Protein AF-A0A8J2YPY8-F1 (afdb_monomer)

Solvent-accessible surface area (backbone atoms only — not comparable to full-atom values): 5918 Å² total; per-residue (Å²): 119,70,70,60,56,56,51,52,55,50,51,54,53,51,52,51,52,51,51,53,50,48,52,52,52,51,51,49,52,50,51,51,51,49,50,53,52,47,58,62,45,48,64,54,45,55,58,49,48,57,56,46,57,68,49,39,72,71,46,56,78,56,47,70,69,50,59,72,67,53,68,78,53,53,77,62,43,56,81,75,38,60,68,58,50,50,51,51,52,51,52,53,49,49,54,53,51,56,60,55,60,76,75,113

Structure (mmCIF, N/CA/C/O backbone):
data_AF-A0A8J2YPY8-F1
#
_entry.id   AF-A0A8J2YPY8-F1
#
loop_
_atom_site.group_PDB
_atom_site.id
_atom_site.type_symbol
_atom_site.label_atom_id
_atom_site.label_alt_id
_atom_site.label_comp_id
_atom_site.label_asym_id
_atom_site.label_entity_id
_atom_site.label_seq_id
_atom_site.pdbx_PDB_ins_code
_atom_site.Cartn_x
_atom_site.Cartn_y
_atom_site.Cartn_z
_atom_site.occupancy
_atom_site.B_iso_or_equiv
_atom_site.auth_seq_id
_atom_site.auth_comp_id
_atom_site.auth_asym_id
_atom_site.auth_atom_id
_atom_site.pdbx_PDB_model_num
ATOM 1 N N . MET A 1 1 ? -23.318 3.414 44.232 1.00 60.44 1 MET A N 1
ATOM 2 C CA . MET A 1 1 ? -22.045 3.564 43.484 1.00 60.44 1 MET A CA 1
ATOM 3 C C . MET A 1 1 ? -21.864 2.507 42.390 1.00 60.44 1 MET A C 1
ATOM 5 O O . MET A 1 1 ? -21.281 2.826 41.365 1.00 60.44 1 MET A O 1
ATOM 9 N N . SER A 1 2 ? -22.372 1.281 42.563 1.00 64.81 2 SER A N 1
ATOM 10 C CA . SER A 1 2 ? -22.249 0.186 41.582 1.00 64.81 2 SER A CA 1
ATOM 11 C C . SER A 1 2 ? -23.022 0.425 40.274 1.00 64.81 2 SER A C 1
ATOM 13 O O . SER A 1 2 ? -22.508 0.131 39.205 1.00 64.81 2 SER A O 1
ATOM 15 N N . ASP A 1 3 ? -24.203 1.043 40.357 1.00 68.62 3 ASP A N 1
ATOM 16 C CA . ASP A 1 3 ? -25.086 1.331 39.211 1.00 68.62 3 ASP A CA 1
ATOM 17 C C . ASP A 1 3 ? -24.456 2.276 38.167 1.00 68.62 3 ASP A C 1
ATOM 19 O O . ASP A 1 3 ? -24.647 2.122 36.965 1.00 68.62 3 ASP A O 1
ATOM 23 N N . VAL A 1 4 ? -23.650 3.240 38.628 1.00 73.88 4 VAL A N 1
ATOM 24 C CA . VAL A 1 4 ? -22.977 4.228 37.766 1.00 73.88 4 VAL 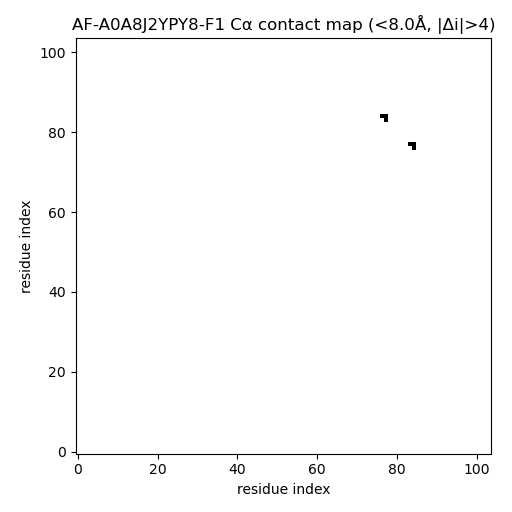A CA 1
ATOM 25 C C . VAL A 1 4 ? -21.868 3.568 36.942 1.00 73.88 4 VAL A C 1
ATOM 27 O O . VAL A 1 4 ? -21.782 3.797 35.741 1.00 73.88 4 VAL A O 1
ATOM 30 N N . LYS A 1 5 ? -21.082 2.669 37.551 1.00 75.44 5 LYS A N 1
ATOM 31 C CA . LYS A 1 5 ? -20.019 1.931 36.847 1.00 75.44 5 LYS A CA 1
ATOM 32 C C . LYS A 1 5 ? -20.565 1.004 35.763 1.00 75.44 5 LYS A C 1
ATOM 34 O O . LYS A 1 5 ? -19.952 0.869 34.709 1.00 75.44 5 LYS A O 1
ATOM 39 N N . THR A 1 6 ? -21.712 0.372 36.007 1.00 75.88 6 THR A N 1
ATOM 40 C CA . THR A 1 6 ? -22.356 -0.503 35.017 1.00 75.88 6 THR A CA 1
ATOM 41 C C . THR A 1 6 ? -22.869 0.289 33.813 1.00 75.88 6 THR A C 1
ATOM 43 O O . THR A 1 6 ? -22.738 -0.176 32.684 1.00 75.88 6 THR A O 1
ATOM 46 N N . LYS A 1 7 ? -23.392 1.502 34.032 1.00 77.69 7 LYS A N 1
ATOM 47 C CA . LYS A 1 7 ? -23.853 2.390 32.954 1.00 77.69 7 LYS A CA 1
ATOM 48 C C . LYS A 1 7 ? -22.705 2.937 32.106 1.00 77.69 7 LYS A C 1
ATOM 50 O O . LYS A 1 7 ? -22.818 2.932 30.886 1.00 77.69 7 LYS A O 1
ATOM 55 N N . GLU A 1 8 ? -21.588 3.330 32.718 1.00 80.25 8 GLU A N 1
ATOM 56 C CA . GLU A 1 8 ? -20.400 3.764 31.966 1.00 80.25 8 GLU A CA 1
ATOM 57 C C . GLU A 1 8 ? -19.795 2.628 31.132 1.00 80.25 8 GLU A C 1
ATOM 59 O O . GLU A 1 8 ? -19.483 2.824 29.961 1.00 80.25 8 GLU A O 1
ATOM 64 N N . ALA A 1 9 ? -19.692 1.415 31.686 1.00 78.44 9 ALA A N 1
ATOM 65 C CA . ALA A 1 9 ? -19.198 0.259 30.937 1.00 78.44 9 ALA A CA 1
ATOM 66 C C . ALA A 1 9 ? -20.096 -0.093 29.735 1.00 78.44 9 ALA A C 1
ATOM 68 O O . ALA A 1 9 ? -19.590 -0.468 28.675 1.00 78.44 9 ALA A O 1
ATOM 69 N N . ALA A 1 10 ? -21.417 0.053 29.888 1.00 80.69 10 ALA A N 1
ATOM 70 C CA . ALA A 1 10 ? -22.367 -0.124 28.794 1.00 80.69 10 ALA A CA 1
ATOM 71 C C . ALA A 1 10 ? -22.195 0.954 27.706 1.00 80.69 10 ALA A C 1
ATOM 73 O O . ALA A 1 10 ? -22.102 0.602 26.532 1.00 80.69 10 ALA A O 1
ATOM 74 N N . SER A 1 11 ? -22.053 2.229 28.095 1.00 85.81 11 SER A N 1
ATOM 75 C CA . SER A 1 11 ? -21.817 3.357 27.174 1.00 85.81 11 SER A CA 1
ATOM 76 C C . SER A 1 11 ? -20.540 3.175 26.353 1.00 85.81 11 SER A C 1
ATOM 78 O O . SER A 1 11 ? -20.549 3.323 25.136 1.00 85.81 11 SER A O 1
ATOM 80 N N . VAL A 1 12 ? -19.441 2.770 26.997 1.00 86.12 12 VAL A N 1
ATOM 81 C CA . VAL A 1 12 ? -18.158 2.541 26.312 1.00 86.12 12 VAL A CA 1
ATOM 82 C C . VAL A 1 12 ? -18.255 1.381 25.316 1.00 86.12 12 VAL A C 1
ATOM 84 O O . VAL A 1 12 ? -17.698 1.455 24.222 1.00 86.12 12 VAL A O 1
ATOM 87 N N . SER A 1 13 ? -18.975 0.307 25.654 1.00 88.38 13 SER A N 1
ATOM 88 C CA . SER A 1 13 ? -19.216 -0.794 24.708 1.00 88.38 13 SER A CA 1
ATOM 89 C C . SER A 1 13 ? -20.015 -0.347 23.485 1.00 88.38 13 SER A C 1
ATOM 91 O O . SER A 1 13 ? -19.712 -0.768 22.367 1.00 88.38 13 SER A O 1
ATOM 93 N N . GLU A 1 14 ? -21.012 0.511 23.688 1.00 92.00 14 GLU A N 1
ATOM 94 C CA . GLU A 1 14 ? -21.833 1.064 22.613 1.00 92.00 14 GLU A CA 1
ATOM 95 C C . GLU A 1 14 ? -21.009 1.975 21.692 1.00 92.00 14 GLU A C 1
ATOM 97 O O . GLU A 1 14 ? -21.013 1.788 20.474 1.00 92.00 14 GLU A O 1
ATOM 102 N N . GLU A 1 15 ? -20.196 2.869 22.257 1.00 90.69 15 GLU A N 1
ATOM 103 C CA . GLU A 1 15 ? -19.281 3.728 21.496 1.00 90.69 15 GLU A CA 1
ATOM 104 C C . GLU A 1 15 ? -18.247 2.922 20.693 1.00 90.69 15 GLU A C 1
ATOM 106 O O . GLU A 1 15 ? -17.984 3.226 19.528 1.00 90.69 15 GLU A O 1
ATOM 111 N N . ILE A 1 16 ? -17.699 1.844 21.264 1.00 90.38 16 ILE A N 1
ATOM 112 C CA . ILE A 1 16 ? -16.782 0.942 20.549 1.00 90.38 16 ILE A CA 1
ATOM 113 C C . ILE A 1 16 ? -17.498 0.235 19.394 1.00 90.38 16 ILE A C 1
ATOM 115 O O . ILE A 1 16 ? -16.914 0.062 18.319 1.00 90.38 16 ILE A O 1
ATOM 119 N N . ALA A 1 17 ? -18.750 -0.187 19.586 1.00 91.81 17 ALA A N 1
ATOM 120 C CA . ALA A 1 17 ? -19.530 -0.825 18.531 1.00 91.81 17 ALA A CA 1
ATOM 121 C C . ALA A 1 17 ? -19.767 0.136 17.356 1.00 91.81 17 ALA A C 1
ATOM 123 O O . ALA A 1 17 ? -19.547 -0.249 16.203 1.00 91.81 17 ALA A O 1
ATOM 124 N N . VAL A 1 18 ? -20.114 1.391 17.652 1.00 94.69 18 VAL A N 1
ATOM 125 C CA . VAL A 1 18 ? -20.265 2.460 16.654 1.00 94.69 18 VAL A CA 1
ATOM 126 C C . VAL A 1 18 ? -18.942 2.718 15.931 1.00 94.69 18 VAL A C 1
ATOM 128 O O . VAL A 1 18 ? -18.897 2.695 14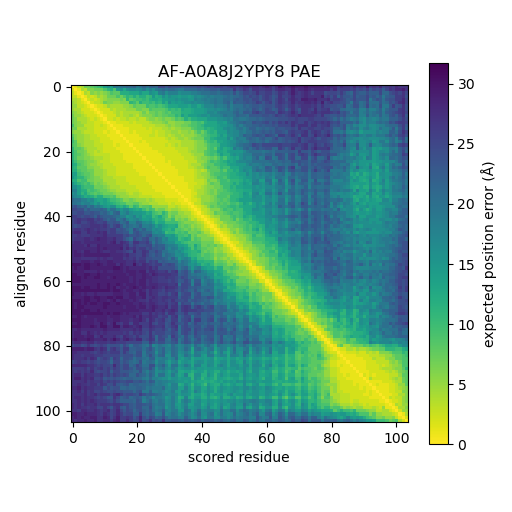.702 1.00 94.69 18 VAL A O 1
ATOM 131 N N . LEU A 1 19 ? -17.834 2.849 16.663 1.00 92.12 19 LEU A N 1
ATOM 132 C CA . LEU A 1 19 ? -16.522 3.098 16.066 1.00 92.12 19 LEU A CA 1
ATOM 133 C C . LEU A 1 19 ? -16.084 1.959 15.133 1.00 92.12 19 LEU A C 1
ATOM 135 O O . LEU A 1 19 ? -15.576 2.199 14.037 1.00 92.12 19 LEU A O 1
ATOM 139 N N . ARG A 1 20 ? -16.314 0.699 15.526 1.00 90.31 20 ARG A N 1
ATOM 140 C CA . ARG A 1 20 ? -16.037 -0.466 14.667 1.00 90.31 20 ARG A CA 1
ATOM 141 C C . ARG A 1 20 ? -16.887 -0.456 13.401 1.00 90.31 20 ARG A C 1
ATOM 143 O O . ARG A 1 20 ? -16.393 -0.815 12.327 1.00 90.31 20 ARG A O 1
ATOM 150 N N . GLN A 1 21 ? -18.151 -0.065 13.518 1.00 94.31 21 GLN A N 1
ATOM 151 C CA . GLN A 1 21 ? -19.051 0.055 12.378 1.00 94.31 21 GLN A CA 1
ATOM 152 C C . GLN A 1 21 ? -18.571 1.139 11.409 1.00 94.31 21 GLN A C 1
ATOM 154 O O . GLN A 1 21 ? -18.534 0.903 10.199 1.00 94.31 21 GLN A O 1
ATOM 159 N N . ASP A 1 22 ? -18.133 2.282 11.924 1.00 94.81 22 ASP A N 1
ATOM 160 C CA . ASP A 1 22 ? -17.632 3.374 11.096 1.00 94.81 22 ASP A CA 1
ATOM 161 C C . ASP A 1 22 ? -16.306 3.022 10.420 1.00 94.81 22 ASP A C 1
ATOM 163 O O . ASP A 1 22 ? -16.177 3.233 9.216 1.00 94.81 22 ASP A O 1
ATOM 167 N N . ILE A 1 23 ? -15.374 2.361 11.116 1.00 91.94 23 ILE A N 1
ATOM 168 C CA . ILE A 1 23 ? -14.139 1.830 10.506 1.00 91.94 23 ILE A CA 1
ATOM 169 C C . ILE A 1 23 ? -14.463 0.860 9.365 1.00 91.94 23 ILE A C 1
ATOM 171 O O . ILE A 1 23 ? -13.821 0.897 8.313 1.00 91.94 23 ILE A O 1
ATOM 175 N N . THR A 1 24 ? -15.470 0.004 9.548 1.00 91.88 24 THR A N 1
ATOM 176 C CA . THR A 1 24 ? -15.898 -0.952 8.518 1.00 91.88 24 THR A CA 1
ATOM 177 C C . THR A 1 24 ? -16.455 -0.223 7.296 1.00 91.88 24 THR A C 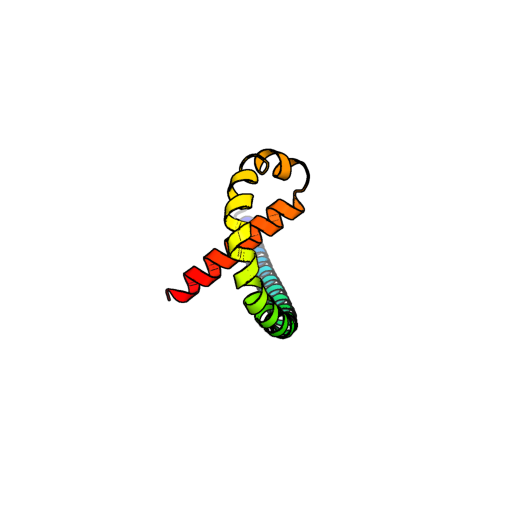1
ATOM 179 O O . THR A 1 24 ? -16.085 -0.536 6.166 1.00 91.88 24 THR A O 1
ATOM 182 N N . ARG A 1 25 ? -17.302 0.792 7.504 1.00 93.06 25 ARG A N 1
ATOM 183 C CA . ARG A 1 25 ? -17.841 1.627 6.420 1.00 93.06 25 ARG A CA 1
ATOM 184 C C . ARG A 1 25 ? -16.741 2.366 5.669 1.00 93.06 25 ARG A C 1
ATOM 186 O O . ARG A 1 25 ? -16.744 2.360 4.442 1.00 93.06 25 ARG A O 1
ATOM 193 N N . LEU A 1 26 ? -15.794 2.956 6.393 1.00 93.38 26 LEU A N 1
ATOM 194 C CA . LEU A 1 26 ? -14.678 3.699 5.811 1.00 93.38 26 LEU A CA 1
ATOM 195 C C . LEU A 1 26 ? -13.776 2.772 4.993 1.00 93.38 26 LEU A C 1
ATOM 197 O O . LEU A 1 26 ? -13.424 3.086 3.860 1.00 93.38 26 LEU A O 1
ATOM 201 N N . SER A 1 27 ? -13.483 1.588 5.531 1.00 84.94 27 SER A N 1
ATOM 202 C CA . SER A 1 27 ? -12.698 0.560 4.841 1.00 84.94 27 SER A CA 1
ATOM 203 C C . SER A 1 27 ? -13.386 0.087 3.560 1.00 84.94 27 SER A C 1
ATOM 205 O O . SER A 1 27 ? -12.731 -0.047 2.528 1.00 84.94 27 SER A O 1
ATOM 207 N N . ASN A 1 28 ? -14.708 -0.107 3.592 1.00 90.12 28 ASN A N 1
ATOM 208 C CA . ASN A 1 28 ? -15.487 -0.469 2.407 1.00 90.12 28 ASN A CA 1
ATOM 209 C C . ASN A 1 28 ? -15.489 0.653 1.361 1.00 90.12 28 ASN A C 1
ATOM 211 O O . ASN A 1 28 ? -15.261 0.381 0.187 1.00 90.12 28 ASN A O 1
ATOM 215 N N . ALA A 1 29 ? -15.666 1.909 1.778 1.00 92.31 29 ALA A N 1
ATOM 216 C CA . ALA A 1 29 ? -15.629 3.057 0.874 1.00 92.31 29 ALA A CA 1
ATOM 217 C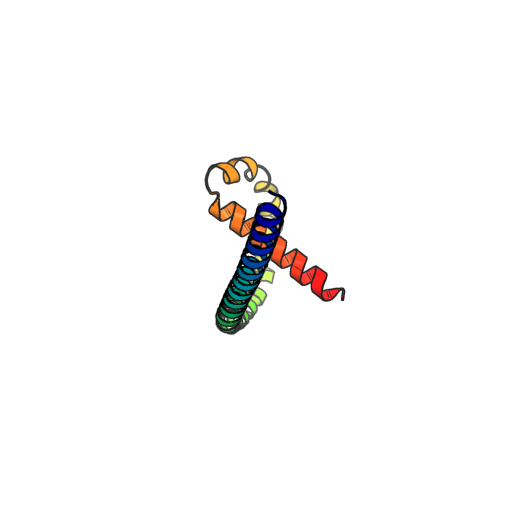 C . ALA A 1 29 ? -14.258 3.213 0.194 1.00 92.31 29 ALA A C 1
ATOM 219 O O . ALA A 1 29 ? -14.188 3.436 -1.013 1.00 92.31 29 ALA A O 1
ATOM 220 N N . VAL A 1 30 ? -13.165 3.035 0.944 1.00 84.81 30 VAL A N 1
ATOM 221 C CA . VAL A 1 30 ? -11.803 3.034 0.387 1.00 84.81 30 VAL A CA 1
ATOM 222 C C . VAL A 1 30 ? -11.611 1.858 -0.568 1.00 84.81 30 VAL A C 1
ATOM 224 O O . VAL A 1 30 ? -11.071 2.044 -1.655 1.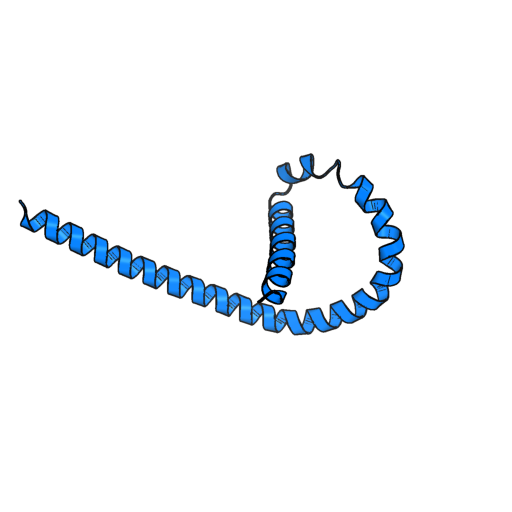00 84.81 30 VAL A O 1
ATOM 227 N N . ALA A 1 31 ? -12.075 0.659 -0.210 1.00 77.56 31 ALA A N 1
ATOM 228 C CA . ALA A 1 31 ? -11.980 -0.507 -1.082 1.00 77.56 31 ALA A CA 1
ATOM 229 C C . ALA A 1 31 ? -12.747 -0.306 -2.397 1.00 77.56 31 ALA A C 1
ATOM 231 O O . ALA A 1 31 ? -12.248 -0.680 -3.456 1.00 77.56 31 ALA A O 1
ATOM 232 N N . ASP A 1 32 ? -13.931 0.300 -2.350 1.00 87.88 32 ASP A N 1
ATOM 233 C CA . ASP A 1 32 ? -14.729 0.575 -3.542 1.00 87.88 32 ASP A CA 1
ATOM 234 C C . ASP A 1 32 ? -14.130 1.700 -4.391 1.00 87.88 32 ASP A C 1
ATOM 236 O O . ASP A 1 32 ? -14.078 1.561 -5.614 1.00 87.88 32 ASP A O 1
ATOM 240 N N . LEU A 1 33 ? -13.571 2.745 -3.772 1.00 83.44 33 LEU A N 1
ATOM 241 C CA . LEU A 1 33 ? -12.809 3.775 -4.481 1.00 83.44 33 LEU A CA 1
ATOM 242 C C . LEU A 1 33 ? -11.591 3.172 -5.193 1.00 83.44 33 LEU A C 1
ATOM 244 O O . LEU A 1 33 ? -11.379 3.420 -6.377 1.00 83.44 33 LEU A O 1
ATOM 248 N N . VAL A 1 34 ? -10.828 2.323 -4.500 1.00 76.62 34 VAL A N 1
ATOM 249 C CA . VAL A 1 34 ? -9.677 1.620 -5.082 1.00 76.62 34 VAL A CA 1
ATOM 250 C C . VAL A 1 34 ? -10.114 0.697 -6.216 1.00 76.62 34 VAL A C 1
ATOM 252 O O . VAL A 1 34 ? -9.449 0.674 -7.244 1.00 76.62 34 VAL A O 1
ATOM 255 N N . LYS A 1 35 ? -11.222 -0.045 -6.090 1.00 75.31 35 LYS A N 1
ATOM 256 C CA . LYS A 1 35 ? -11.744 -0.883 -7.187 1.00 75.31 35 LYS A CA 1
ATOM 257 C C . LYS A 1 35 ? -12.170 -0.048 -8.391 1.00 75.31 35 LYS A C 1
ATOM 259 O O . LYS A 1 35 ? -11.911 -0.461 -9.518 1.00 75.31 35 LYS A O 1
ATOM 264 N N . HIS A 1 36 ? -12.819 1.091 -8.159 1.00 77.31 36 HIS A N 1
ATOM 265 C CA . HIS A 1 36 ? -13.258 1.992 -9.219 1.00 77.31 36 HIS A CA 1
ATOM 266 C C . HIS A 1 36 ? -12.052 2.570 -9.971 1.00 77.31 36 HIS A C 1
ATOM 268 O O . HIS A 1 36 ? -11.954 2.409 -11.185 1.00 77.31 36 HIS A O 1
ATOM 274 N N . GLU A 1 37 ? -11.078 3.130 -9.250 1.00 73.00 37 GLU A N 1
ATOM 275 C CA . GLU A 1 37 ? -9.835 3.646 -9.836 1.00 73.00 37 GLU A CA 1
ATOM 276 C C . GLU A 1 37 ? -9.003 2.545 -10.501 1.00 73.00 37 GLU A C 1
ATOM 278 O O . GLU A 1 37 ? -8.489 2.731 -11.602 1.00 73.00 37 GLU A O 1
ATOM 283 N N . ALA A 1 38 ? -8.921 1.360 -9.892 1.00 67.19 38 ALA A N 1
ATOM 284 C CA . ALA A 1 38 ? -8.247 0.216 -10.490 1.00 67.19 38 ALA A CA 1
ATOM 285 C C . ALA A 1 38 ? -8.946 -0.250 -11.770 1.00 67.19 38 ALA A C 1
ATOM 287 O O . ALA A 1 38 ? -8.251 -0.634 -12.698 1.00 67.19 38 ALA A O 1
ATOM 288 N N . GLY A 1 39 ? -10.280 -0.200 -11.860 1.00 63.53 39 GLY A N 1
ATOM 289 C CA . GLY A 1 39 ? -11.032 -0.532 -13.076 1.00 63.53 39 GLY A CA 1
ATOM 290 C C . GLY A 1 39 ? -10.750 0.427 -14.239 1.00 63.53 39 GLY A C 1
ATOM 291 O O . GLY A 1 39 ? -10.579 -0.015 -15.377 1.00 63.53 39 GLY A O 1
ATOM 292 N N . HIS A 1 40 ? -10.612 1.724 -13.949 1.00 60.53 40 HIS A N 1
ATOM 293 C CA . HIS A 1 40 ? -10.202 2.736 -14.935 1.00 60.53 40 HIS A CA 1
ATOM 294 C C . HIS A 1 40 ? -8.715 2.637 -15.289 1.00 60.53 40 HIS A C 1
ATOM 296 O O . HIS A 1 40 ? -8.331 2.812 -16.445 1.00 60.53 40 HIS A O 1
ATOM 302 N N . ALA A 1 41 ? -7.862 2.316 -14.315 1.00 57.16 41 ALA A N 1
ATOM 303 C CA . ALA A 1 41 ? -6.438 2.100 -14.539 1.00 57.16 41 ALA A CA 1
ATOM 304 C C . ALA A 1 41 ? -6.159 0.801 -15.306 1.00 57.16 41 ALA A C 1
ATOM 306 O O . ALA A 1 41 ? -5.235 0.784 -16.107 1.00 57.16 41 ALA A O 1
ATOM 307 N N . ARG A 1 42 ? -6.952 -0.264 -15.122 1.00 57.25 42 ARG A N 1
ATOM 308 C CA . ARG A 1 42 ? -6.735 -1.575 -15.758 1.00 57.25 42 ARG A CA 1
ATOM 309 C C . ARG A 1 42 ? -6.739 -1.488 -17.280 1.00 57.25 42 ARG A C 1
ATOM 311 O O . ARG A 1 42 ? -5.828 -2.019 -17.898 1.00 57.25 42 ARG A O 1
ATOM 318 N N . HIS A 1 43 ? -7.690 -0.744 -17.849 1.00 57.62 43 HIS A N 1
ATOM 319 C CA . HIS A 1 43 ? -7.744 -0.495 -19.291 1.00 57.62 43 HIS A CA 1
ATOM 320 C C . HIS A 1 43 ? -6.499 0.255 -19.790 1.00 57.62 43 HIS A C 1
ATOM 322 O O . HIS A 1 43 ? -5.948 -0.095 -20.821 1.00 57.62 43 HIS A O 1
ATOM 328 N N . ARG A 1 44 ? -5.984 1.225 -19.020 1.00 57.88 44 ARG A N 1
ATOM 329 C CA . ARG A 1 44 ? -4.740 1.933 -19.378 1.00 57.88 44 ARG A CA 1
ATOM 330 C C . ARG A 1 44 ? -3.483 1.084 -19.181 1.00 57.88 44 ARG A C 1
ATOM 332 O O . ARG A 1 44 ? -2.503 1.269 -19.889 1.00 57.88 44 ARG A O 1
ATOM 339 N N . VAL A 1 45 ? -3.485 0.184 -18.201 1.00 55.94 45 VAL A N 1
ATOM 340 C CA . VAL A 1 45 ? -2.356 -0.706 -17.915 1.00 55.94 45 VAL A CA 1
ATOM 341 C C . VAL A 1 45 ? -2.258 -1.809 -18.964 1.00 55.94 45 VAL A C 1
ATOM 343 O O . VAL A 1 45 ? -1.144 -2.151 -19.324 1.00 55.94 45 VAL A O 1
ATOM 346 N N . GLU A 1 46 ? -3.366 -2.342 -19.485 1.00 55.84 46 GLU A N 1
ATOM 347 C CA . GLU A 1 46 ? -3.322 -3.318 -20.587 1.00 55.84 46 GLU A CA 1
ATOM 348 C C . GLU A 1 46 ? -2.648 -2.727 -21.835 1.00 55.84 46 GLU A C 1
ATOM 350 O O . GLU A 1 46 ? -1.727 -3.349 -22.365 1.00 55.84 46 GLU A O 1
ATOM 355 N N . ASP A 1 47 ? -2.994 -1.493 -22.210 1.00 57.66 47 ASP A N 1
ATOM 356 C CA . ASP A 1 47 ? -2.358 -0.792 -23.332 1.00 57.66 47 ASP A CA 1
ATOM 357 C C . ASP A 1 47 ? -0.864 -0.513 -23.068 1.00 57.66 47 ASP A C 1
ATOM 359 O O . ASP A 1 47 ? -0.006 -0.813 -23.897 1.00 57.66 47 ASP A O 1
ATOM 363 N N . VAL A 1 48 ? -0.517 -0.024 -21.870 1.00 56.66 48 VAL A N 1
ATOM 364 C CA . VAL A 1 48 ? 0.880 0.277 -21.506 1.00 56.66 48 VAL A CA 1
ATOM 365 C C . VAL A 1 48 ? 1.727 -0.990 -21.362 1.00 56.66 48 VAL A C 1
ATOM 367 O O . VAL A 1 48 ? 2.902 -0.978 -21.713 1.00 56.66 48 VAL A O 1
ATOM 370 N N . VAL A 1 49 ? 1.178 -2.096 -20.855 1.00 54.00 49 VAL A N 1
ATOM 371 C CA . VAL A 1 49 ? 1.922 -3.353 -20.664 1.00 54.00 49 VAL A CA 1
ATOM 372 C C . VAL A 1 49 ? 2.267 -4.000 -22.002 1.00 54.00 49 VAL A C 1
ATOM 374 O O . VAL A 1 49 ? 3.357 -4.559 -22.118 1.00 54.00 49 VAL A O 1
ATOM 377 N N . VAL A 1 50 ? 1.396 -3.911 -23.010 1.00 59.22 50 VAL A N 1
ATOM 378 C CA . VAL A 1 50 ? 1.688 -4.433 -24.356 1.00 59.22 50 VAL A CA 1
ATOM 379 C C . VAL A 1 50 ? 2.853 -3.672 -24.996 1.00 59.22 50 VAL A C 1
ATOM 381 O O . VAL A 1 50 ? 3.783 -4.302 -25.508 1.00 59.22 50 VAL A O 1
ATOM 384 N N . ASP A 1 51 ? 2.868 -2.344 -24.883 1.00 59.19 51 ASP A N 1
ATOM 385 C CA . ASP A 1 51 ? 3.961 -1.516 -25.405 1.00 59.19 51 ASP A CA 1
ATOM 386 C C . ASP A 1 51 ? 5.263 -1.718 -24.611 1.00 59.19 51 ASP A C 1
ATOM 388 O O . ASP A 1 51 ? 6.337 -1.924 -25.186 1.00 59.19 51 ASP A O 1
ATOM 392 N N . LEU A 1 52 ? 5.170 -1.786 -23.280 1.00 54.59 52 LEU A N 1
ATOM 393 C CA . LEU A 1 52 ? 6.324 -1.989 -22.405 1.00 54.59 52 LEU A CA 1
ATOM 394 C C . LEU A 1 52 ? 6.932 -3.390 -22.557 1.00 54.59 52 LEU A C 1
ATOM 396 O O . LEU A 1 52 ? 8.145 -3.542 -22.437 1.00 54.59 52 LEU A O 1
ATOM 400 N N . TYR A 1 53 ? 6.134 -4.427 -22.833 1.00 55.12 53 TYR A N 1
ATOM 401 C CA . TYR A 1 53 ? 6.640 -5.788 -23.042 1.00 55.12 53 TYR A CA 1
ATOM 402 C C . TYR A 1 53 ? 7.543 -5.862 -24.279 1.00 55.12 53 TYR A C 1
ATOM 404 O O . TYR A 1 53 ? 8.624 -6.456 -24.216 1.00 55.12 53 TYR A O 1
ATOM 412 N N . ASN A 1 54 ? 7.154 -5.193 -25.367 1.00 58.75 54 ASN A N 1
ATOM 413 C CA . ASN A 1 54 ? 7.948 -5.125 -26.593 1.00 58.75 54 ASN A CA 1
ATOM 414 C C . ASN A 1 54 ? 9.253 -4.331 -26.399 1.00 58.75 54 ASN A C 1
ATOM 416 O O . ASN A 1 54 ? 10.298 -4.740 -26.909 1.00 58.75 54 ASN A O 1
ATOM 420 N N . GLU A 1 55 ? 9.236 -3.267 -25.592 1.00 59.03 55 GLU A N 1
ATOM 421 C CA . GLU A 1 55 ? 10.424 -2.450 -25.300 1.00 59.03 55 GLU A CA 1
ATOM 422 C C . GLU A 1 55 ? 11.331 -3.054 -24.201 1.00 59.03 55 GLU A C 1
ATOM 424 O O . GLU A 1 55 ? 12.557 -2.890 -24.205 1.00 59.03 55 GLU A O 1
ATOM 429 N N . SER A 1 56 ? 10.769 -3.864 -23.299 1.00 52.19 56 SER A N 1
ATOM 430 C CA . SER A 1 56 ? 11.491 -4.479 -22.176 1.00 52.19 56 SER A CA 1
ATOM 431 C C . SER A 1 56 ? 12.580 -5.462 -22.608 1.00 52.19 56 SER A C 1
ATOM 433 O O . SER A 1 56 ? 13.627 -5.527 -21.964 1.00 52.19 56 SER A O 1
ATOM 435 N N . ARG A 1 57 ? 12.414 -6.184 -23.727 1.00 53.28 57 ARG A N 1
ATOM 436 C CA . ARG A 1 57 ? 13.470 -7.080 -24.238 1.00 53.28 57 ARG A CA 1
ATOM 437 C C . ARG A 1 57 ? 14.745 -6.325 -24.625 1.00 53.28 57 ARG A C 1
ATOM 439 O O . ARG A 1 57 ? 15.830 -6.882 -24.476 1.00 53.28 57 ARG A O 1
ATOM 446 N N . ALA A 1 58 ? 14.634 -5.068 -25.056 1.00 57.06 58 ALA A N 1
ATOM 447 C CA . ALA A 1 58 ? 15.784 -4.213 -25.353 1.00 57.06 58 ALA A CA 1
ATOM 448 C C . ALA A 1 58 ? 16.361 -3.542 -24.088 1.00 57.06 58 ALA A C 1
ATOM 450 O O . ALA A 1 58 ? 17.576 -3.352 -23.982 1.00 57.06 58 ALA A O 1
ATOM 451 N N . ALA A 1 59 ? 15.513 -3.228 -23.102 1.00 51.00 59 ALA A N 1
ATOM 452 C CA . ALA A 1 59 ? 15.909 -2.546 -21.867 1.00 51.00 59 ALA A CA 1
ATOM 453 C C . ALA A 1 59 ? 16.515 -3.479 -20.795 1.00 51.00 59 ALA A C 1
ATOM 455 O O . ALA A 1 59 ? 17.421 -3.073 -20.058 1.00 51.00 59 ALA A O 1
ATOM 456 N N . LEU A 1 60 ? 16.077 -4.742 -20.718 1.00 48.69 60 LEU A N 1
ATOM 457 C CA . LEU A 1 60 ? 16.544 -5.714 -19.716 1.00 48.69 60 LEU A CA 1
ATOM 458 C C . LEU A 1 60 ? 18.049 -6.010 -19.823 1.00 48.69 60 LEU A C 1
ATOM 460 O O . LEU A 1 60 ? 18.702 -6.216 -18.800 1.00 48.69 60 LEU A O 1
ATOM 464 N N . GLY A 1 61 ? 18.628 -5.940 -21.028 1.00 55.09 61 GLY A N 1
ATOM 465 C CA . GLY A 1 61 ? 20.075 -6.080 -21.232 1.00 55.09 61 GLY A CA 1
ATOM 466 C C . GLY A 1 61 ? 20.912 -4.942 -20.628 1.00 55.09 61 GLY A C 1
ATOM 467 O O . GLY A 1 61 ? 22.088 -5.137 -20.339 1.00 55.09 61 GLY A O 1
ATOM 468 N N . GLN A 1 62 ? 20.314 -3.768 -20.390 1.00 54.62 62 GLN A N 1
ATOM 469 C CA . GLN A 1 62 ? 20.998 -2.586 -19.844 1.00 54.62 62 GLN A CA 1
ATOM 470 C C . GLN A 1 62 ? 20.681 -2.341 -18.358 1.00 54.62 62 GLN A C 1
ATOM 472 O O . GLN A 1 62 ? 21.476 -1.729 -17.641 1.00 54.62 62 GLN A O 1
ATOM 477 N N . ALA A 1 63 ? 19.536 -2.831 -17.871 1.00 51.69 63 ALA A N 1
ATOM 478 C CA . ALA A 1 63 ? 19.100 -2.660 -16.485 1.00 51.69 63 ALA A CA 1
ATOM 479 C C . ALA A 1 63 ? 19.983 -3.423 -15.477 1.00 51.69 63 ALA A C 1
ATOM 481 O O . ALA A 1 63 ? 20.279 -2.899 -14.401 1.00 51.69 63 ALA A O 1
ATOM 482 N N . GLY A 1 64 ? 20.474 -4.616 -15.842 1.00 51.56 64 GLY A N 1
ATOM 483 C CA . GLY A 1 64 ? 21.343 -5.430 -14.979 1.00 51.56 64 GLY A CA 1
ATOM 484 C C . GLY A 1 64 ? 22.656 -4.738 -14.586 1.00 51.56 64 GLY A C 1
ATOM 485 O O . GLY A 1 64 ? 23.167 -4.954 -13.488 1.00 51.56 64 GLY A O 1
ATOM 486 N N . THR A 1 65 ? 23.170 -3.852 -15.442 1.00 55.97 65 THR A N 1
ATOM 487 C CA . THR A 1 65 ? 24.415 -3.108 -15.201 1.00 55.97 65 THR A CA 1
ATOM 488 C C . THR A 1 65 ? 24.193 -1.875 -14.317 1.00 55.97 65 THR A C 1
ATOM 490 O O . THR A 1 65 ? 25.071 -1.527 -13.532 1.00 55.97 65 THR A O 1
ATOM 493 N N . ARG A 1 66 ? 23.010 -1.239 -14.378 1.00 53.09 66 ARG A N 1
ATOM 494 C CA . ARG A 1 66 ? 22.656 -0.068 -13.546 1.00 53.09 66 ARG A CA 1
ATOM 495 C C . ARG A 1 66 ? 22.178 -0.443 -12.141 1.00 53.09 66 ARG A C 1
ATOM 497 O O . ARG A 1 66 ? 22.449 0.294 -11.199 1.00 53.09 66 ARG A O 1
ATOM 504 N N . ALA A 1 67 ? 21.543 -1.603 -11.970 1.00 51.00 67 ALA A N 1
ATOM 505 C CA . ALA A 1 67 ? 21.051 -2.062 -10.668 1.00 51.00 67 ALA A CA 1
ATOM 506 C C . ALA A 1 67 ? 22.164 -2.221 -9.612 1.00 51.00 67 ALA A C 1
ATOM 508 O O . ALA A 1 67 ? 21.927 -1.973 -8.433 1.00 51.00 67 ALA A O 1
ATOM 509 N N . LYS A 1 68 ? 23.392 -2.570 -10.027 1.00 52.00 68 LYS A N 1
ATOM 510 C CA . LYS A 1 68 ? 24.549 -2.657 -9.118 1.00 52.00 68 LYS A CA 1
ATOM 511 C C . LYS A 1 68 ? 25.038 -1.296 -8.605 1.00 52.00 68 LYS A C 1
ATOM 513 O O . LYS A 1 68 ? 25.629 -1.262 -7.537 1.00 52.00 68 LYS A O 1
ATOM 518 N N . GLY A 1 69 ? 24.784 -0.200 -9.326 1.00 53.94 69 GLY A N 1
ATOM 519 C CA . GLY A 1 69 ? 25.194 1.151 -8.914 1.00 53.94 69 GLY A CA 1
ATOM 520 C C . GLY A 1 69 ? 24.211 1.847 -7.967 1.00 53.94 69 GLY A C 1
ATOM 521 O O . GLY A 1 69 ? 24.601 2.739 -7.230 1.00 53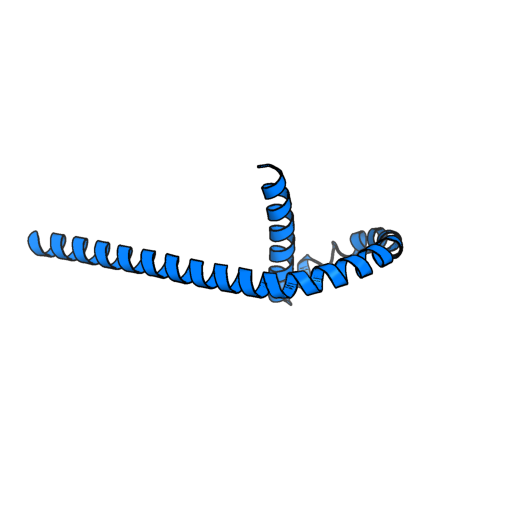.94 69 GLY A O 1
ATOM 522 N N . LEU A 1 70 ? 22.943 1.424 -7.948 1.00 52.44 70 LEU A N 1
ATOM 523 C CA . LEU A 1 70 ? 21.878 2.089 -7.181 1.00 52.44 70 LEU A CA 1
ATOM 524 C C . LEU A 1 70 ? 21.809 1.661 -5.704 1.00 52.44 70 LEU A C 1
ATOM 526 O O . LEU A 1 70 ? 21.113 2.294 -4.913 1.00 52.44 70 LEU A O 1
ATOM 530 N N . GLY A 1 71 ? 22.521 0.597 -5.315 1.00 52.09 71 GLY A N 1
ATOM 531 C CA . GLY A 1 71 ? 22.507 0.077 -3.943 1.00 52.09 71 GLY A CA 1
ATOM 532 C C . GLY A 1 71 ? 23.155 1.007 -2.911 1.00 52.09 71 GLY A C 1
ATOM 533 O O . GLY A 1 71 ? 22.724 1.017 -1.761 1.00 52.09 71 GLY A O 1
ATOM 534 N N . GLU A 1 72 ? 24.139 1.818 -3.310 1.00 53.22 72 GLU A N 1
ATOM 535 C CA . GLU A 1 72 ? 24.853 2.724 -2.394 1.00 53.22 72 GLU A CA 1
ATOM 536 C C . GLU A 1 72 ? 24.091 4.036 -2.116 1.00 53.22 72 GLU A C 1
ATOM 538 O O . GLU A 1 72 ? 24.313 4.676 -1.091 1.00 53.22 72 GLU A O 1
ATOM 543 N N . GLU A 1 73 ? 23.125 4.412 -2.960 1.00 53.91 73 GLU A N 1
ATOM 544 C CA . GLU A 1 73 ? 22.407 5.699 -2.878 1.00 53.91 73 GLU A CA 1
ATOM 545 C C . GLU A 1 73 ? 21.056 5.608 -2.130 1.00 53.91 73 GLU A C 1
ATOM 547 O O . GLU A 1 73 ? 20.426 6.618 -1.786 1.00 53.91 73 GLU A O 1
ATOM 552 N N . LEU A 1 74 ? 20.615 4.384 -1.812 1.00 53.72 74 LEU A N 1
ATOM 553 C CA . LEU A 1 74 ? 19.349 4.125 -1.118 1.00 53.72 74 LEU A CA 1
ATOM 554 C C . LEU A 1 74 ? 19.333 4.698 0.307 1.00 53.72 74 LEU A C 1
ATOM 556 O O . LEU A 1 74 ? 18.287 5.152 0.771 1.00 53.72 74 LEU A O 1
ATOM 560 N N . ASN A 1 75 ? 20.487 4.743 0.978 1.00 51.31 75 ASN A N 1
ATOM 561 C CA . A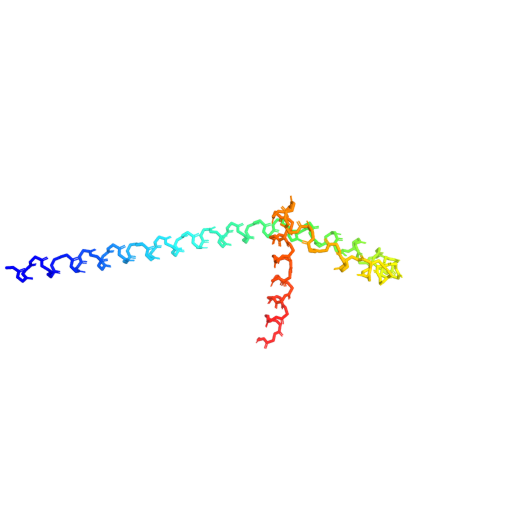SN A 1 75 ? 20.577 5.212 2.362 1.00 51.31 75 ASN A CA 1
ATOM 562 C C . ASN A 1 75 ? 20.385 6.737 2.496 1.00 51.31 75 ASN A C 1
ATOM 564 O O . ASN A 1 75 ? 19.885 7.201 3.514 1.00 51.31 75 ASN A O 1
ATOM 568 N N . HIS A 1 76 ? 20.705 7.520 1.457 1.00 52.84 76 HIS A N 1
ATOM 569 C CA . HIS A 1 76 ? 20.519 8.981 1.456 1.00 52.84 76 HIS A CA 1
ATOM 570 C C . HIS A 1 76 ? 19.167 9.441 0.890 1.00 52.84 76 HIS A C 1
ATOM 572 O O . HIS A 1 76 ? 18.744 10.577 1.117 1.00 52.84 76 HIS A O 1
ATOM 578 N N . THR A 1 77 ? 18.458 8.569 0.173 1.00 53.69 77 THR A N 1
ATOM 579 C CA . THR A 1 77 ? 17.183 8.914 -0.474 1.00 53.69 77 THR A CA 1
ATOM 580 C C . THR A 1 77 ? 16.009 8.905 0.510 1.00 53.69 77 THR A C 1
ATOM 582 O O . THR A 1 77 ? 15.096 9.727 0.379 1.00 53.69 77 THR A O 1
ATOM 585 N N . ILE A 1 78 ? 16.058 8.047 1.539 1.00 55.03 78 ILE A N 1
ATOM 586 C CA . ILE A 1 78 ? 15.009 7.954 2.570 1.00 55.03 78 ILE A CA 1
ATOM 587 C C . ILE A 1 78 ? 14.857 9.282 3.329 1.00 55.03 78 ILE A C 1
ATOM 589 O O . ILE A 1 78 ? 13.739 9.674 3.655 1.00 55.03 78 ILE A O 1
ATOM 593 N N . GLU A 1 79 ? 15.960 10.004 3.540 1.00 55.81 79 GLU A N 1
ATOM 594 C CA . GLU A 1 79 ? 15.990 11.256 4.305 1.00 55.81 79 GLU A CA 1
ATOM 595 C C . GLU A 1 79 ? 15.496 12.472 3.498 1.00 55.81 79 GLU A C 1
ATOM 597 O O . GLU A 1 79 ? 14.961 13.423 4.064 1.00 55.81 79 GLU A O 1
ATOM 602 N N . ARG A 1 80 ? 15.630 12.445 2.163 1.00 60.97 80 ARG A N 1
ATOM 603 C CA . ARG A 1 80 ? 15.278 13.580 1.290 1.00 60.97 80 ARG A CA 1
ATOM 604 C C . ARG A 1 80 ? 13.895 13.496 0.656 1.00 60.97 80 ARG A C 1
ATOM 606 O O . ARG A 1 80 ? 13.331 14.541 0.347 1.00 60.97 80 ARG A O 1
ATOM 613 N N . ASN A 1 81 ? 13.351 12.299 0.426 1.00 61.94 81 ASN A N 1
ATOM 614 C CA . ASN A 1 81 ? 12.082 12.153 -0.291 1.00 61.94 81 ASN A CA 1
ATOM 615 C C . ASN A 1 81 ? 11.200 11.030 0.291 1.00 61.94 81 ASN A C 1
ATOM 617 O O . ASN A 1 81 ? 11.129 9.939 -0.291 1.00 61.94 81 ASN A O 1
ATOM 621 N N . PRO A 1 82 ? 10.469 11.296 1.393 1.00 70.81 82 PRO A N 1
ATOM 622 C CA . PRO A 1 82 ? 9.628 10.303 2.068 1.00 70.81 82 PRO A CA 1
ATOM 623 C C . PRO A 1 82 ? 8.532 9.716 1.164 1.00 70.81 82 PRO A C 1
ATOM 625 O O . PRO A 1 82 ? 8.202 8.538 1.287 1.00 70.81 82 PRO A O 1
ATOM 628 N N . ALA A 1 83 ? 8.013 10.491 0.205 1.00 75.56 83 ALA A N 1
ATOM 629 C CA . ALA A 1 83 ? 7.012 10.017 -0.753 1.00 75.56 83 ALA A CA 1
ATOM 630 C C . ALA A 1 83 ? 7.534 8.873 -1.645 1.00 75.56 83 ALA A C 1
ATOM 632 O O . ALA A 1 83 ? 6.815 7.906 -1.890 1.00 75.56 83 ALA A O 1
ATOM 633 N N . THR A 1 84 ? 8.795 8.938 -2.085 1.00 68.94 84 THR A N 1
ATOM 634 C CA . THR A 1 84 ? 9.424 7.893 -2.915 1.00 68.94 84 THR A CA 1
ATOM 635 C C . THR A 1 84 ? 9.628 6.603 -2.136 1.00 68.94 84 THR A C 1
ATOM 637 O O . THR A 1 84 ? 9.392 5.527 -2.675 1.00 68.94 84 THR A O 1
ATOM 640 N N . SER A 1 85 ? 10.011 6.699 -0.860 1.00 77.19 85 SER A N 1
ATOM 641 C CA . SER A 1 85 ? 10.147 5.539 0.028 1.00 77.19 85 SER A CA 1
ATOM 642 C C . SER A 1 85 ? 8.808 4.830 0.228 1.00 77.19 85 SER A C 1
ATOM 644 O O . SER A 1 85 ? 8.740 3.604 0.157 1.00 77.19 85 SER A O 1
ATOM 646 N N . VAL A 1 86 ? 7.727 5.596 0.414 1.00 81.50 86 VAL A N 1
ATOM 647 C CA . VAL A 1 86 ? 6.364 5.053 0.514 1.00 81.50 86 VAL A CA 1
ATOM 648 C C . VAL A 1 86 ? 5.942 4.395 -0.800 1.00 81.50 86 VAL A C 1
ATOM 650 O O . VAL A 1 86 ? 5.456 3.269 -0.781 1.00 81.50 86 VAL A O 1
ATOM 653 N N . LEU A 1 87 ? 6.182 5.039 -1.945 1.00 78.38 87 LEU A N 1
ATOM 654 C CA . LEU A 1 87 ? 5.916 4.462 -3.269 1.00 78.38 87 LEU A CA 1
ATOM 655 C C . LEU A 1 87 ? 6.695 3.163 -3.514 1.00 78.38 87 LEU A C 1
ATOM 657 O O . LEU A 1 87 ? 6.127 2.198 -4.020 1.00 78.38 87 LEU A O 1
ATOM 661 N N . ALA A 1 88 ? 7.968 3.109 -3.119 1.00 77.75 88 ALA A N 1
ATOM 662 C CA . ALA A 1 88 ? 8.789 1.908 -3.228 1.00 77.75 88 ALA A CA 1
ATOM 663 C C . ALA A 1 88 ? 8.255 0.776 -2.338 1.00 77.75 88 ALA A C 1
ATOM 665 O O . ALA A 1 88 ? 8.104 -0.354 -2.802 1.00 77.75 88 ALA A O 1
ATOM 666 N N . ALA A 1 89 ? 7.902 1.079 -1.086 1.00 80.94 89 ALA A N 1
ATOM 667 C CA . ALA A 1 89 ? 7.298 0.115 -0.171 1.00 80.94 89 ALA A CA 1
ATOM 668 C C . ALA A 1 89 ? 5.944 -0.400 -0.688 1.00 80.94 89 ALA A C 1
ATOM 670 O O . ALA A 1 89 ? 5.685 -1.602 -0.632 1.00 80.94 89 ALA A O 1
ATOM 671 N N . LEU A 1 90 ? 5.111 0.483 -1.250 1.00 82.75 90 LEU A N 1
ATOM 672 C CA . LEU A 1 90 ? 3.857 0.113 -1.908 1.00 82.75 90 LEU A CA 1
ATOM 673 C C . LEU A 1 90 ? 4.108 -0.800 -3.112 1.00 82.75 90 LEU A C 1
ATOM 675 O O . LEU A 1 90 ? 3.436 -1.820 -3.245 1.00 82.75 90 LEU A O 1
ATOM 679 N N . GLY A 1 91 ? 5.098 -0.485 -3.950 1.00 83.62 91 GLY A N 1
ATOM 680 C CA . GLY A 1 91 ? 5.484 -1.316 -5.091 1.00 83.62 91 GLY A CA 1
ATOM 681 C C . GLY A 1 91 ? 5.934 -2.716 -4.669 1.00 83.62 91 GLY A C 1
ATOM 682 O O . GLY A 1 91 ? 5.441 -3.712 -5.198 1.00 83.62 91 GLY A O 1
ATOM 683 N N . ILE A 1 92 ? 6.811 -2.809 -3.666 1.00 86.44 92 ILE A N 1
ATOM 684 C CA . ILE A 1 92 ? 7.290 -4.088 -3.120 1.00 86.44 92 ILE A CA 1
ATOM 685 C C . ILE A 1 92 ? 6.131 -4.882 -2.505 1.00 86.44 92 ILE A C 1
ATOM 687 O O . ILE A 1 92 ? 5.965 -6.067 -2.800 1.00 86.44 92 ILE A O 1
ATOM 691 N N . GLY A 1 93 ? 5.301 -4.235 -1.684 1.00 77.38 93 GLY A N 1
ATOM 692 C CA . GLY A 1 93 ? 4.144 -4.863 -1.048 1.00 77.38 93 GLY A CA 1
ATOM 693 C C . GLY A 1 93 ? 3.125 -5.385 -2.060 1.00 77.38 93 GLY A C 1
ATOM 694 O O . GLY A 1 93 ? 2.594 -6.481 -1.887 1.00 77.38 93 GLY A O 1
ATOM 695 N N . LEU A 1 94 ? 2.903 -4.652 -3.153 1.00 83.75 94 LEU A N 1
ATOM 696 C CA . LEU A 1 94 ? 2.024 -5.070 -4.242 1.00 83.75 94 LEU A CA 1
ATOM 697 C C . LEU A 1 94 ? 2.560 -6.322 -4.951 1.00 83.75 94 LEU A C 1
ATOM 699 O O . LEU A 1 94 ? 1.807 -7.272 -5.154 1.00 83.75 94 LEU A O 1
ATOM 703 N N . VAL A 1 95 ? 3.859 -6.363 -5.271 1.00 83.19 95 VAL A N 1
ATOM 704 C CA . VAL A 1 95 ? 4.499 -7.542 -5.883 1.00 83.19 95 VAL A CA 1
ATOM 705 C C . VAL A 1 95 ? 4.370 -8.763 -4.971 1.00 83.19 95 VAL A C 1
ATOM 707 O O . VAL A 1 95 ? 3.924 -9.822 -5.415 1.00 83.19 95 VAL A O 1
ATOM 710 N N . ILE A 1 96 ? 4.695 -8.615 -3.685 1.00 84.56 96 ILE A N 1
ATOM 711 C CA . ILE A 1 96 ? 4.594 -9.706 -2.705 1.00 84.56 96 ILE A CA 1
ATOM 712 C C . ILE A 1 96 ? 3.137 -10.168 -2.550 1.00 84.56 96 ILE A C 1
ATOM 714 O O . ILE A 1 96 ? 2.870 -11.370 -2.531 1.00 84.56 96 ILE A O 1
ATOM 718 N N . GLY A 1 97 ? 2.182 -9.238 -2.485 1.00 79.19 97 GLY A N 1
ATOM 719 C CA . GLY A 1 97 ? 0.758 -9.545 -2.363 1.00 79.19 97 GLY A CA 1
ATOM 720 C C . GLY A 1 97 ? 0.203 -10.315 -3.563 1.00 79.19 97 GLY A C 1
ATOM 721 O O . GLY A 1 97 ? -0.522 -11.295 -3.384 1.00 79.19 97 GLY A O 1
ATOM 722 N N . LEU A 1 98 ? 0.582 -9.925 -4.784 1.00 79.94 98 LEU A N 1
ATOM 723 C CA . LEU A 1 98 ? 0.192 -10.630 -6.009 1.00 79.94 98 LEU A CA 1
ATOM 724 C C . LEU A 1 98 ? 0.772 -12.051 -6.059 1.00 79.94 98 LEU A C 1
ATOM 726 O O . LEU A 1 98 ? 0.051 -12.991 -6.392 1.00 79.94 98 LEU A O 1
ATOM 730 N N . LEU A 1 99 ? 2.040 -12.224 -5.670 1.00 82.44 99 LEU A N 1
ATOM 731 C CA . LEU A 1 99 ? 2.688 -13.539 -5.607 1.00 82.44 99 LEU A CA 1
ATOM 732 C C . LEU A 1 99 ? 2.080 -14.444 -4.527 1.00 82.44 99 LEU A C 1
ATOM 734 O O . LEU A 1 99 ? 1.940 -15.645 -4.741 1.00 82.44 99 LEU A O 1
ATOM 738 N N . SER A 1 100 ? 1.690 -13.877 -3.384 1.00 79.88 100 SER A N 1
ATOM 739 C CA . SER A 1 100 ? 1.021 -14.603 -2.298 1.00 79.88 100 SER A CA 1
ATOM 740 C C . SER A 1 100 ? -0.366 -15.101 -2.718 1.00 79.88 100 SER A C 1
ATOM 742 O O . SER A 1 100 ? -0.735 -16.244 -2.452 1.00 79.88 100 SER A O 1
ATOM 744 N N . ARG A 1 101 ? -1.112 -14.278 -3.465 1.00 70.56 101 ARG A N 1
ATOM 745 C CA . ARG A 1 101 ? -2.453 -14.628 -3.945 1.00 70.56 101 ARG A CA 1
ATOM 746 C C . ARG A 1 101 ? -2.455 -15.754 -4.980 1.00 70.56 101 ARG A C 1
ATOM 748 O O . ARG A 1 101 ? -3.437 -16.472 -5.062 1.00 70.56 101 ARG A O 1
ATOM 755 N N . GLY A 1 102 ? -1.370 -15.930 -5.737 1.00 65.19 102 GLY A N 1
ATOM 756 C CA . GLY A 1 102 ? -1.219 -17.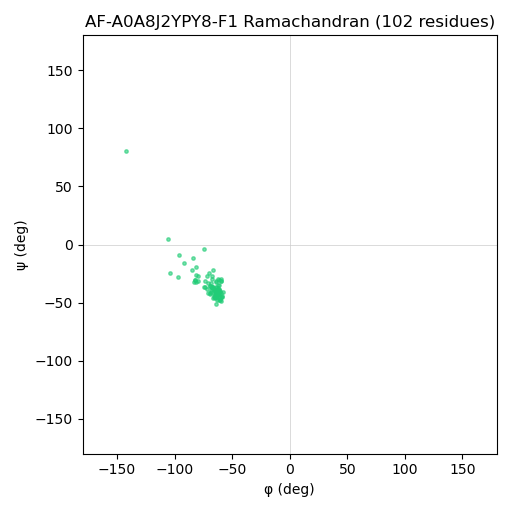047 -6.677 1.00 65.19 102 GLY A CA 1
ATOM 757 C C . GLY A 1 102 ? -0.931 -18.403 -6.018 1.00 65.19 102 GLY A C 1
ATOM 758 O O . GLY A 1 102 ? -0.812 -19.400 -6.726 1.00 65.19 102 GLY A O 1
ATOM 759 N N . ARG A 1 103 ? -0.769 -18.451 -4.687 1.00 64.75 103 ARG A N 1
ATOM 760 C CA . ARG A 1 103 ? -0.456 -19.673 -3.924 1.00 64.75 103 ARG A CA 1
ATOM 761 C C . ARG A 1 103 ? -1.644 -20.226 -3.122 1.00 64.75 103 ARG A C 1
ATOM 763 O O . ARG A 1 103 ? -1.457 -21.203 -2.400 1.00 64.75 103 ARG A O 1
ATOM 770 N N . HIS A 1 104 ? -2.826 -19.627 -3.258 1.00 47.38 104 HIS A N 1
ATOM 771 C CA . HIS A 1 104 ? -4.098 -20.084 -2.692 1.00 47.38 104 HIS A CA 1
ATOM 772 C C . HIS A 1 104 ? -5.110 -20.311 -3.812 1.00 47.38 104 HIS A C 1
ATOM 774 O O . HIS A 1 104 ? -5.897 -21.271 -3.680 1.00 47.38 104 HIS A O 1
#

Organism: NCBI:txid1867774

Foldseek 3Di:
DVVVVVVVVVVVVVVVVVVVVVVVVVVVVVVVVCVVVCVVVVVVVVVVVVVCVVCVVVCVVVVVVVVVVCPVCVVVCCVPCVPVVVVVVVVVVVVVVVVVVVVD

Mean predicted aligned error: 15.98 Å

Secondary structure (DSSP, 8-state):
-HHHHHHHHHHHHHHHHHHHHHHHHHHHHHHHHHHHHHHHHHHHHHHHHHHHHHHHHHHHHHHHHHHTTTTTTHHHHHHH-HHHHHHHHHHHHHHHHHHHHTT-

pLDDT: mean 70.27, std 14.69, range [47.38, 94.81]

Radius of gyration: 23.65 Å; Cα contacts (8 Å, |Δi|>4): 3; chains: 1; bounding box: 50×34×70 Å

Sequence (104 aa):
MSDVKTKEAASVSEEIAVLRQD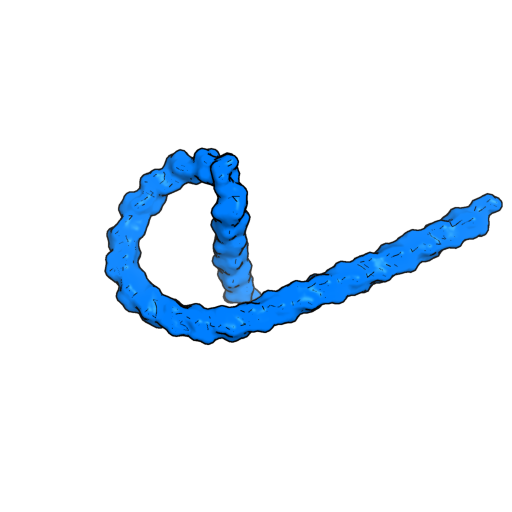ITRLSNAVADLVKHEAGHARHRVEDVVVDLYNESRAALGQAGTRAKGLGEELNHTIERNPATSVLAALGIGLVIGLLSRGRH